Protein AF-A0A662KZ90-F1 (afdb_monomer)

Foldseek 3Di:
DVVVLVVQCVVPVPDAFEDDAAACPPQPDDPPPNCVLVVCVVVVVLVRGQEYHYEDEDPCVVVVLVSVVVSCVVSVHDHAYAHQEYFWFQAPPTAPLVRRLCCVLVVVVVCVVSRHPYYAQPDQEQPADHRNDRNRGGHCAYPVRHGGPNVVSVVVSVVVVVVVD

Solvent-accessible surface area (backbone atoms only — not comparable to full-atom values): 9033 Å² total; per-residue (Å²): 97,60,69,61,38,50,54,48,39,70,77,38,74,83,60,80,43,66,42,76,57,41,69,66,89,36,75,72,77,34,96,57,78,42,52,50,69,59,55,40,46,74,74,52,46,60,81,38,41,60,27,47,30,29,41,40,55,81,96,38,55,68,62,53,49,49,52,51,53,54,53,33,51,74,73,73,50,83,63,54,46,31,33,68,31,31,51,47,30,50,13,75,94,52,33,52,54,64,51,31,24,51,51,52,54,54,46,55,55,49,41,52,76,70,63,42,78,45,76,36,73,40,34,72,42,16,76,41,82,52,54,78,38,55,75,23,25,23,24,38,16,38,62,85,65,51,74,39,57,30,48,58,49,50,52,52,52,53,53,55,56,68,74,73,112

pLDDT: mean 93.79, std 9.68, range [50.06, 98.75]

Sequence (165 aa):
MKYAYMALKEVDGNNTVVMGGLALDDPGVGGYNPHFLEEFLELGGGEYVDVYAFHVYGNTLSQRYSYMEETLKKYNETKPLWVTEFGASTCEDGYSQFGQAIYIISGLIKMKSMGIERVMIYELKDSGTNISNWNDNLGIFKADYTPKLAVYFIFIYLRLLCFAM

Radius of gyration: 17.53 Å; Cα contacts (8 Å, |Δi|>4): 255; chains: 1; bounding box: 43×36×42 Å

Secondary structure (DSSP, 8-state):
-HHHHHHHHHH-TT---BPPPB--SSTTTSSS-TTHHHHHHHTTGGGG-SBEEEEEETT-HHHHHHHHHHHHHHTT----EEEEEEE---STTS--HHHHHHHHHHHHHHHHHTT--EEEES-SB-S-S-TT-TGGG--SB-TTSPBPHHHHHHHHHHHHHHH--

Mean predicted aligned error: 3.92 Å

Structure (mmCIF, N/CA/C/O backbone):
data_AF-A0A662KZ90-F1
#
_entry.id   AF-A0A662KZ90-F1
#
loop_
_atom_site.group_PDB
_atom_site.id
_atom_site.type_symbol
_atom_site.label_atom_id
_atom_site.label_alt_id
_atom_site.label_comp_id
_atom_site.label_asym_id
_atom_site.label_entity_id
_atom_site.label_seq_id
_atom_site.pdbx_PDB_ins_code
_atom_site.Cartn_x
_atom_site.Cartn_y
_atom_site.Cartn_z
_atom_site.occupancy
_atom_site.B_iso_or_equiv
_atom_site.auth_seq_id
_atom_site.auth_comp_id
_atom_site.auth_asym_id
_atom_site.auth_atom_id
_atom_site.pdbx_PDB_model_num
ATOM 1 N N . MET A 1 1 ? -20.376 -1.081 3.980 1.00 89.62 1 MET A N 1
ATOM 2 C CA . MET A 1 1 ? -19.522 -1.710 5.012 1.00 89.62 1 MET A CA 1
ATOM 3 C C . MET A 1 1 ? -20.312 -2.561 5.999 1.00 89.62 1 MET A C 1
ATOM 5 O O . MET A 1 1 ? -20.108 -3.764 5.971 1.00 89.62 1 MET A O 1
ATOM 9 N N . LYS A 1 2 ? -21.267 -2.011 6.769 1.00 95.69 2 LYS A N 1
ATOM 10 C CA . LYS A 1 2 ? -22.051 -2.748 7.788 1.00 95.69 2 LYS A CA 1
ATOM 11 C C . LYS A 1 2 ? -22.502 -4.167 7.412 1.00 95.69 2 LYS A C 1
ATOM 13 O O . LYS A 1 2 ? -22.101 -5.121 8.067 1.00 95.69 2 LYS A O 1
ATOM 18 N N . TYR A 1 3 ? -23.299 -4.320 6.353 1.00 97.12 3 TYR A N 1
ATOM 19 C CA . TYR A 1 3 ? -23.832 -5.637 5.976 1.00 97.12 3 TYR A CA 1
ATOM 20 C C . TYR A 1 3 ? -22.743 -6.638 5.571 1.00 97.12 3 TYR A C 1
ATOM 22 O O . TYR A 1 3 ? -22.832 -7.805 5.932 1.00 97.12 3 TYR A O 1
ATOM 30 N N . ALA A 1 4 ? -21.697 -6.180 4.877 1.00 96.75 4 ALA A N 1
ATOM 31 C CA . ALA A 1 4 ? -20.571 -7.033 4.509 1.00 96.75 4 ALA A CA 1
ATOM 32 C C . ALA A 1 4 ? -19.782 -7.483 5.748 1.00 96.75 4 ALA A C 1
ATOM 34 O O . ALA A 1 4 ? -19.482 -8.664 5.874 1.00 96.75 4 ALA A O 1
ATOM 35 N N . TYR A 1 5 ? -19.512 -6.568 6.687 1.00 98.06 5 TYR A N 1
ATOM 36 C CA . TYR A 1 5 ? -18.849 -6.893 7.952 1.00 98.06 5 TYR A CA 1
ATOM 37 C C . TYR A 1 5 ? -19.628 -7.955 8.730 1.00 98.06 5 TYR A C 1
ATOM 39 O O . TYR A 1 5 ? -19.069 -8.983 9.096 1.00 98.06 5 TYR A O 1
ATOM 47 N N . MET A 1 6 ? -20.934 -7.738 8.925 1.00 98.06 6 MET A N 1
ATOM 48 C CA . MET A 1 6 ? -21.792 -8.672 9.657 1.00 98.06 6 MET A CA 1
ATOM 49 C C . MET A 1 6 ? -21.833 -10.049 8.992 1.00 98.06 6 MET A C 1
ATOM 51 O O . MET A 1 6 ? -21.636 -11.044 9.678 1.00 98.06 6 MET A O 1
ATOM 55 N N . ALA A 1 7 ? -22.011 -10.109 7.669 1.00 98.25 7 ALA A N 1
ATOM 56 C CA . ALA A 1 7 ? -22.038 -11.375 6.939 1.00 98.25 7 ALA A CA 1
ATOM 57 C C . ALA A 1 7 ? -20.702 -12.134 7.036 1.00 98.25 7 ALA A C 1
ATOM 59 O O . ALA A 1 7 ? -20.690 -13.345 7.234 1.00 98.25 7 ALA A O 1
ATOM 60 N N . LEU A 1 8 ? -19.566 -11.431 6.944 1.00 98.06 8 LEU A N 1
ATOM 61 C CA . LEU A 1 8 ? -18.245 -12.048 7.098 1.00 98.06 8 LEU A CA 1
ATOM 62 C C . LEU A 1 8 ? -18.034 -12.581 8.520 1.00 98.06 8 LEU A C 1
ATOM 64 O O . LEU A 1 8 ? -17.538 -13.694 8.680 1.00 98.06 8 LEU A O 1
ATOM 68 N N . LYS A 1 9 ? -18.429 -11.818 9.544 1.00 98.00 9 LYS A N 1
ATOM 69 C CA . LYS A 1 9 ? -18.312 -12.238 10.949 1.00 98.00 9 LYS A CA 1
ATOM 70 C C . LYS A 1 9 ? -19.278 -13.362 11.322 1.00 98.00 9 LYS A C 1
ATOM 72 O O . LYS A 1 9 ? -18.955 -14.157 12.196 1.00 98.00 9 LYS A O 1
ATOM 77 N N . GLU A 1 10 ? -20.437 -13.440 10.671 1.00 98.25 10 GLU A N 1
ATOM 78 C CA . GLU A 1 10 ? -21.395 -14.537 10.844 1.00 98.25 10 GLU A CA 1
ATOM 79 C C . GLU A 1 10 ? -20.830 -15.867 10.327 1.00 98.25 10 GLU A C 1
ATOM 81 O O . GLU A 1 10 ? -21.007 -16.898 10.972 1.00 98.25 10 GLU A O 1
ATOM 86 N N . VAL A 1 11 ? -20.113 -15.843 9.197 1.00 98.19 11 VAL A N 1
ATOM 87 C CA . VAL A 1 11 ? -19.444 -17.033 8.647 1.00 98.19 11 VAL A CA 1
ATOM 88 C C . VAL A 1 11 ? -18.258 -17.462 9.517 1.00 98.19 11 VAL A C 1
ATOM 90 O O . VAL A 1 11 ? -18.123 -18.645 9.822 1.00 98.19 11 VAL A O 1
ATOM 93 N N . ASP A 1 12 ? -17.400 -16.515 9.908 1.00 98.19 12 ASP A N 1
ATOM 94 C CA . ASP A 1 12 ? -16.298 -16.743 10.848 1.00 98.19 12 ASP A CA 1
ATOM 95 C C . ASP A 1 12 ? -15.962 -15.447 11.600 1.00 98.19 12 ASP A C 1
ATOM 97 O O . ASP A 1 12 ? -15.516 -14.455 11.015 1.00 98.19 12 ASP A O 1
ATOM 101 N N . GLY A 1 13 ? -16.140 -15.464 12.924 1.00 97.06 13 GLY A N 1
ATOM 102 C CA . GLY A 1 13 ? -15.857 -14.323 13.796 1.00 97.06 13 GLY A CA 1
ATOM 103 C C . GLY A 1 13 ? -14.382 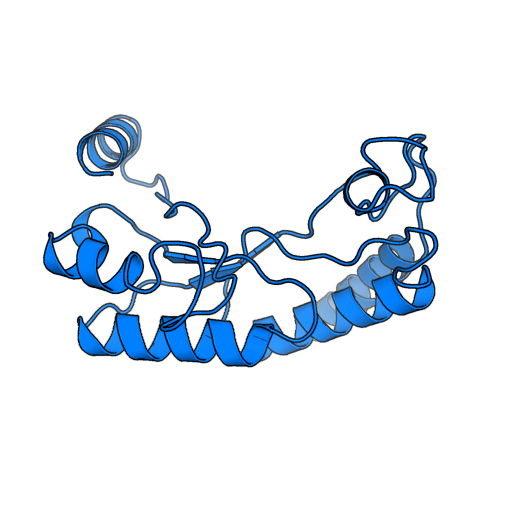-13.902 13.809 1.00 97.06 13 GLY A C 1
ATOM 104 O O . GLY A 1 13 ? -14.083 -12.749 14.131 1.00 97.06 13 GLY A O 1
ATOM 105 N N . ASN A 1 14 ? -13.469 -14.794 13.409 1.00 97.25 14 ASN A N 1
ATOM 106 C CA . ASN A 1 14 ? -12.036 -14.516 13.305 1.00 97.25 14 ASN A CA 1
ATOM 107 C C . ASN A 1 14 ? -11.642 -13.829 11.989 1.00 97.25 14 ASN A C 1
ATOM 109 O O . ASN A 1 14 ? -10.488 -13.415 11.846 1.00 97.25 14 ASN A O 1
ATOM 113 N N . ASN A 1 15 ? -12.564 -13.683 11.029 1.00 97.25 15 ASN A N 1
ATOM 114 C CA . ASN A 1 15 ? -12.286 -12.973 9.782 1.00 97.25 15 ASN A CA 1
ATOM 115 C C . ASN A 1 15 ? -11.791 -11.555 10.069 1.00 97.25 15 ASN A C 1
ATOM 117 O O . ASN A 1 15 ? -12.414 -10.830 10.836 1.00 97.25 15 ASN A O 1
ATOM 121 N N . THR A 1 16 ? -10.704 -11.136 9.422 1.00 97.69 16 THR A N 1
ATOM 122 C CA . THR A 1 16 ? -10.257 -9.737 9.454 1.00 97.69 16 THR A CA 1
ATOM 123 C C . THR A 1 16 ? -10.922 -8.973 8.315 1.00 97.69 16 THR A C 1
ATOM 125 O O . THR A 1 16 ? -10.641 -9.234 7.146 1.00 97.69 16 THR A O 1
ATOM 128 N N . VAL A 1 17 ? -11.797 -8.025 8.641 1.00 97.94 17 VAL A N 1
ATOM 129 C CA . VAL A 1 17 ? -12.466 -7.173 7.655 1.00 97.94 17 VAL A CA 1
ATOM 130 C C . VAL A 1 17 ? -11.640 -5.915 7.429 1.00 97.94 17 VAL A C 1
ATOM 132 O O . VAL A 1 17 ? -11.586 -5.018 8.271 1.00 97.94 17 VAL A O 1
ATOM 135 N N . VAL A 1 18 ? -10.993 -5.852 6.272 1.00 97.94 18 VAL A N 1
ATOM 136 C CA . VAL A 1 18 ? -10.138 -4.733 5.870 1.00 97.94 18 VAL A CA 1
ATOM 137 C C . VAL A 1 18 ? -10.982 -3.695 5.136 1.00 97.94 18 VAL A C 1
ATOM 139 O O . VAL A 1 18 ? -11.776 -4.041 4.259 1.00 97.94 18 VAL A O 1
ATOM 142 N N . MET A 1 19 ? -10.822 -2.419 5.484 1.00 96.31 19 MET A N 1
ATOM 143 C CA . MET A 1 19 ? -11.410 -1.321 4.718 1.00 96.31 19 MET A CA 1
ATOM 144 C C . MET A 1 19 ? -10.895 -1.343 3.272 1.00 96.31 19 MET A C 1
ATOM 146 O O . MET A 1 19 ? -9.760 -1.743 3.016 1.00 96.31 19 MET A O 1
ATOM 150 N N . GLY A 1 20 ? -11.703 -0.872 2.320 1.00 92.81 20 GLY A N 1
ATOM 151 C CA . GLY A 1 20 ? -11.195 -0.591 0.978 1.00 92.81 20 GLY A CA 1
ATOM 152 C C . GLY A 1 20 ? -10.004 0.371 1.045 1.00 92.81 20 GLY A C 1
ATOM 153 O O . GLY A 1 20 ? -10.058 1.367 1.768 1.00 92.81 20 GLY A O 1
ATOM 154 N N . GLY A 1 21 ? -8.932 0.059 0.316 1.00 93.31 21 GLY A N 1
ATOM 155 C CA . GLY A 1 21 ? -7.723 0.871 0.314 1.00 93.31 21 GLY A CA 1
ATOM 156 C C . GLY A 1 21 ? -7.970 2.252 -0.289 1.00 93.31 21 GLY A C 1
ATOM 157 O O . GLY A 1 21 ? -8.362 2.381 -1.448 1.00 93.31 21 GLY A O 1
ATOM 158 N N . LEU A 1 22 ? -7.763 3.301 0.508 1.00 94.00 22 LEU A N 1
ATOM 159 C CA . LEU A 1 22 ? -7.949 4.680 0.060 1.00 94.00 22 LEU A CA 1
ATOM 160 C C . LEU A 1 22 ? -6.840 5.110 -0.909 1.00 94.00 22 LEU A C 1
ATOM 162 O O . LEU A 1 22 ? -5.657 5.001 -0.588 1.00 94.00 22 LEU A O 1
ATOM 166 N N . ALA A 1 23 ? -7.216 5.670 -2.062 1.00 88.88 23 ALA A N 1
ATOM 167 C CA . ALA A 1 23 ? -6.265 6.154 -3.067 1.00 88.88 23 ALA A CA 1
ATOM 168 C C . ALA A 1 23 ? -5.481 7.400 -2.610 1.00 88.88 23 ALA A C 1
ATOM 170 O O . ALA A 1 23 ? -4.291 7.507 -2.897 1.00 88.88 23 ALA A O 1
ATOM 171 N N . LEU A 1 24 ? -6.140 8.317 -1.884 1.00 82.00 24 LEU A N 1
ATOM 172 C CA . LEU A 1 24 ? -5.560 9.545 -1.314 1.00 82.00 24 LEU A CA 1
ATOM 173 C C . LEU A 1 24 ? -4.742 10.365 -2.337 1.00 82.00 24 LEU A C 1
ATOM 175 O O . LEU A 1 24 ? -3.588 10.721 -2.085 1.00 82.00 24 LEU A O 1
ATOM 179 N N . ASP A 1 25 ? -5.325 10.638 -3.508 1.00 67.19 25 ASP A N 1
ATOM 180 C CA . ASP A 1 25 ? -4.671 11.353 -4.624 1.00 67.19 25 ASP A CA 1
ATOM 181 C C . ASP A 1 25 ? -4.486 12.871 -4.391 1.00 67.19 25 ASP A C 1
ATOM 183 O O . ASP A 1 25 ? -3.999 13.568 -5.267 1.00 67.19 25 ASP A O 1
ATOM 187 N N . ASP A 1 26 ? -4.878 13.365 -3.209 1.00 65.44 26 ASP A N 1
ATOM 188 C CA . ASP A 1 26 ? -4.429 14.588 -2.515 1.00 65.44 26 ASP A CA 1
ATOM 189 C C . ASP A 1 26 ? -5.266 14.691 -1.213 1.00 65.44 26 ASP A C 1
ATOM 191 O O . ASP A 1 26 ? -6.398 15.189 -1.222 1.00 65.44 26 ASP A O 1
ATOM 195 N N . PRO A 1 27 ? -4.818 14.062 -0.109 1.00 59.97 27 PRO A N 1
ATOM 196 C CA . PRO A 1 27 ? -5.630 13.922 1.098 1.00 59.97 27 PRO A CA 1
ATOM 197 C C . PRO A 1 27 ? -5.967 15.296 1.691 1.00 59.97 27 PRO A C 1
ATOM 199 O O . PRO A 1 27 ? -5.074 16.088 1.982 1.00 59.97 27 PRO A O 1
ATOM 202 N N . GLY A 1 28 ? -7.260 15.574 1.874 1.00 59.16 28 GLY A N 1
ATOM 203 C CA . GLY A 1 28 ? -7.759 16.857 2.379 1.00 59.16 28 GLY A CA 1
ATOM 204 C C . GLY A 1 28 ? -8.002 17.950 1.325 1.00 59.16 28 GLY A C 1
ATOM 205 O O . GLY A 1 28 ? -8.660 18.931 1.663 1.00 59.16 28 GLY A O 1
ATOM 206 N N . VAL A 1 29 ? -7.527 17.809 0.073 1.00 57.62 29 VAL A N 1
ATOM 207 C CA . VAL A 1 29 ? -7.609 18.881 -0.956 1.00 57.62 29 VAL A CA 1
ATOM 208 C C . VAL A 1 29 ? -7.923 18.372 -2.396 1.00 57.62 29 VAL A C 1
ATOM 210 O O . VAL A 1 29 ? -8.194 19.172 -3.289 1.00 57.62 29 VAL A O 1
ATOM 213 N N . GLY A 1 30 ? -7.975 17.052 -2.631 1.00 55.84 30 GLY A N 1
ATOM 214 C CA . GLY A 1 30 ? -7.977 16.423 -3.966 1.00 55.84 30 GLY A CA 1
ATOM 215 C C . GLY A 1 30 ? -9.292 16.232 -4.738 1.00 55.84 30 GLY A C 1
ATOM 216 O O . GLY A 1 30 ? -10.375 16.610 -4.306 1.00 55.84 30 GLY A O 1
ATOM 217 N N . GLY A 1 31 ? -9.173 15.601 -5.921 1.00 61.12 31 GLY A N 1
ATOM 218 C CA . GLY A 1 31 ? -10.267 15.353 -6.885 1.00 61.12 31 GLY A CA 1
ATOM 219 C C . GLY A 1 31 ? -11.154 14.123 -6.617 1.00 61.12 31 GLY A C 1
ATOM 220 O O . GLY A 1 31 ? -12.197 13.967 -7.250 1.00 61.12 31 GLY A O 1
ATOM 221 N N . TYR A 1 32 ? -10.767 13.266 -5.672 1.00 70.81 32 TYR A N 1
ATOM 222 C CA . TYR A 1 32 ? -11.668 12.312 -5.007 1.00 70.81 32 TYR A CA 1
ATOM 223 C C . TYR A 1 32 ? -12.211 12.958 -3.738 1.00 70.81 32 TYR A C 1
ATOM 225 O O . TYR A 1 32 ? -11.599 13.911 -3.277 1.00 70.81 32 TYR A O 1
ATOM 233 N N . ASN A 1 33 ? -13.290 12.430 -3.139 1.00 80.19 33 ASN A N 1
ATOM 234 C CA . ASN A 1 33 ? -13.791 12.952 -1.861 1.00 80.19 33 ASN A CA 1
ATOM 235 C C . ASN A 1 33 ? -12.645 12.999 -0.823 1.00 80.19 33 ASN A C 1
ATOM 237 O O . ASN A 1 33 ? -12.249 11.943 -0.314 1.00 80.19 33 ASN A O 1
ATOM 241 N N . PRO A 1 34 ? -12.113 14.195 -0.503 1.00 77.94 34 PRO A N 1
ATOM 242 C CA . PRO A 1 34 ? -10.926 14.318 0.332 1.00 77.94 34 PRO A CA 1
ATOM 243 C C . PRO A 1 34 ? -11.245 14.092 1.815 1.00 77.94 34 PRO A C 1
ATOM 245 O O . PRO A 1 34 ? -10.329 13.929 2.619 1.00 77.94 34 PRO A O 1
ATOM 248 N N . HIS A 1 35 ? -12.534 14.044 2.159 1.00 84.69 35 HIS A N 1
ATOM 249 C CA . HIS A 1 35 ? -13.064 13.827 3.499 1.00 84.69 35 HIS A CA 1
ATOM 250 C C . HIS A 1 35 ? -13.686 12.440 3.663 1.00 84.69 35 HIS A C 1
ATOM 252 O O . HIS A 1 35 ? -14.295 12.176 4.694 1.00 84.69 35 HIS A O 1
ATOM 258 N N . PHE A 1 36 ? -13.515 11.528 2.694 1.00 91.19 36 PHE A N 1
ATOM 259 C CA . PHE A 1 36 ? -14.148 10.206 2.735 1.00 91.19 36 PHE A CA 1
ATOM 260 C C . PHE A 1 36 ? -13.906 9.473 4.060 1.00 91.19 36 PHE A C 1
ATOM 262 O O . PHE A 1 36 ? -14.838 8.895 4.609 1.00 91.19 36 PHE A O 1
ATOM 269 N N . LEU A 1 37 ? -12.672 9.489 4.584 1.00 94.50 37 LEU A N 1
ATOM 270 C CA . LEU A 1 37 ? -12.362 8.818 5.848 1.00 94.50 37 LEU A CA 1
ATOM 271 C C . LEU A 1 37 ? -13.074 9.484 7.034 1.00 94.50 37 LEU A C 1
ATOM 273 O O . LEU A 1 37 ? -13.610 8.781 7.883 1.00 94.50 37 LEU A O 1
ATOM 277 N N . GLU A 1 38 ? -13.108 10.815 7.082 1.00 94.62 38 GLU A N 1
ATOM 278 C CA . GLU A 1 38 ? -13.802 11.559 8.140 1.00 94.62 38 GLU A CA 1
ATOM 279 C C . GLU A 1 38 ? -15.308 11.288 8.103 1.00 94.62 38 GLU A C 1
ATOM 281 O O . GLU A 1 38 ? -15.871 10.863 9.106 1.00 94.62 38 GLU A O 1
ATOM 286 N N . GLU A 1 39 ? -15.941 11.418 6.935 1.00 94.81 39 GLU A N 1
ATOM 287 C CA . GLU A 1 39 ? -17.367 11.126 6.742 1.00 94.81 39 GLU A CA 1
ATOM 288 C C . GLU A 1 39 ? -17.695 9.660 7.068 1.00 94.81 39 GLU A C 1
ATOM 290 O O . GLU A 1 39 ? -18.706 9.357 7.704 1.00 94.81 39 GLU A O 1
ATOM 295 N N . PHE A 1 40 ? -16.824 8.728 6.666 1.00 96.19 40 PHE A N 1
ATOM 296 C CA . PHE A 1 40 ? -16.965 7.311 6.989 1.00 96.19 40 PHE A CA 1
ATOM 297 C C . PHE A 1 40 ? -16.973 7.077 8.503 1.00 96.19 40 PHE A C 1
ATOM 299 O O . PHE A 1 40 ? -17.816 6.325 8.997 1.00 96.19 40 PHE A O 1
ATOM 306 N N . LEU A 1 41 ? -16.067 7.720 9.241 1.00 97.56 41 LEU A N 1
ATOM 307 C CA . LEU A 1 41 ? -15.972 7.605 10.696 1.00 97.56 41 LEU A CA 1
ATOM 308 C C . LEU A 1 41 ? -17.135 8.311 11.408 1.00 97.56 41 LEU A C 1
ATOM 310 O O . LEU A 1 41 ? -17.711 7.735 12.329 1.00 97.56 41 LEU A O 1
ATOM 314 N N . GLU A 1 42 ? -17.543 9.495 10.947 1.00 97.44 42 GLU A N 1
ATOM 315 C CA . GLU A 1 42 ? -18.695 10.249 11.473 1.00 97.44 42 GLU A CA 1
ATOM 316 C C . GLU A 1 42 ? -20.004 9.466 11.390 1.00 97.44 42 GLU A C 1
ATOM 318 O O . GLU A 1 42 ? -20.837 9.533 12.293 1.00 97.44 42 GLU A O 1
ATOM 323 N N . LEU A 1 43 ? -20.170 8.677 10.329 1.00 96.94 43 LEU A N 1
ATOM 324 C CA . LEU A 1 43 ? -21.329 7.809 10.131 1.00 96.94 43 LEU A CA 1
ATOM 325 C C . LEU A 1 43 ? -21.234 6.475 10.900 1.00 96.94 43 LEU A C 1
ATOM 327 O O . LEU A 1 43 ? -22.071 5.592 10.698 1.00 96.94 43 LEU A O 1
ATOM 331 N N . GLY A 1 44 ? -20.226 6.298 11.761 1.00 97.06 44 GLY A N 1
ATOM 332 C CA . GLY A 1 44 ? -20.003 5.072 12.536 1.00 97.06 44 GLY A CA 1
ATOM 333 C C . GLY A 1 44 ? -19.400 3.925 11.720 1.00 97.06 44 GLY A C 1
ATOM 334 O O . GLY A 1 44 ? -19.452 2.767 12.130 1.00 97.06 44 GLY A O 1
ATOM 335 N N . GLY A 1 45 ? -18.826 4.211 10.549 1.00 97.31 45 GLY A N 1
ATOM 336 C CA . GLY A 1 45 ? -18.214 3.212 9.674 1.00 97.31 45 GLY A CA 1
ATOM 337 C C . GLY A 1 45 ? -17.069 2.443 10.333 1.00 97.31 45 GLY A C 1
ATOM 338 O O . GLY A 1 45 ? -16.889 1.259 10.036 1.00 97.31 45 GLY A O 1
ATOM 339 N N . GLY A 1 46 ? -16.361 3.082 11.271 1.00 97.50 46 GLY A N 1
ATOM 340 C CA . GLY A 1 46 ? -15.288 2.472 12.054 1.00 97.50 46 GLY A CA 1
ATOM 341 C C . GLY A 1 46 ? -15.720 1.195 12.779 1.00 97.50 46 GLY A C 1
ATOM 342 O O . GLY A 1 46 ? -14.936 0.254 12.850 1.00 97.50 46 GLY A O 1
ATOM 343 N N . GLU A 1 47 ? -16.977 1.079 13.222 1.00 97.69 47 GLU A N 1
ATOM 344 C CA . GLU A 1 47 ? -17.506 -0.138 13.867 1.00 97.69 47 GLU A CA 1
ATOM 345 C C . GLU A 1 47 ? -17.497 -1.377 12.954 1.00 97.69 47 GLU A C 1
ATOM 347 O O . GLU A 1 47 ? -17.599 -2.504 13.434 1.00 97.69 47 GLU A O 1
ATOM 352 N N . TYR A 1 48 ? -17.388 -1.182 11.636 1.00 97.88 48 TYR A N 1
ATOM 353 C CA . TYR A 1 48 ? -17.566 -2.223 10.622 1.00 97.88 48 TYR A CA 1
ATOM 354 C C . TYR A 1 48 ? -16.294 -2.501 9.816 1.00 97.88 48 TYR A C 1
ATOM 356 O O . TYR A 1 48 ? -16.374 -2.920 8.655 1.00 97.88 48 TYR A O 1
ATOM 364 N N . VAL A 1 49 ? -15.129 -2.265 10.422 1.00 98.00 49 VAL A N 1
ATOM 365 C CA . VAL A 1 49 ? -13.805 -2.661 9.929 1.00 98.00 49 VAL A CA 1
ATOM 366 C C . VAL A 1 49 ? -12.920 -3.065 11.104 1.00 98.00 49 VAL A C 1
ATOM 368 O O . VAL A 1 49 ? -13.016 -2.498 12.189 1.00 98.00 49 VAL A O 1
ATOM 371 N N . ASP A 1 50 ? -12.033 -4.029 10.877 1.00 98.38 50 ASP A N 1
ATOM 372 C CA . ASP A 1 50 ? -10.997 -4.414 11.842 1.00 98.38 50 ASP A CA 1
ATOM 373 C C . ASP A 1 50 ? -9.654 -3.735 11.526 1.00 98.38 50 ASP A C 1
ATOM 375 O O . ASP A 1 50 ? -8.793 -3.631 12.394 1.00 98.38 50 ASP A O 1
ATOM 379 N N . VAL A 1 51 ? -9.473 -3.281 10.280 1.00 98.50 51 VAL A N 1
ATOM 380 C CA . VAL A 1 51 ? -8.232 -2.694 9.760 1.00 98.50 51 VAL A CA 1
ATOM 381 C C . VAL A 1 51 ? -8.555 -1.580 8.768 1.00 98.50 51 VAL A C 1
ATOM 383 O O . VAL A 1 51 ? -9.405 -1.753 7.890 1.00 98.50 51 VAL A O 1
ATOM 386 N N . TYR A 1 52 ? -7.824 -0.471 8.851 1.00 98.38 52 TYR A N 1
ATOM 387 C CA . TYR A 1 52 ? -7.858 0.594 7.850 1.00 98.38 52 TYR A CA 1
ATOM 388 C C . TYR A 1 52 ? -6.754 0.394 6.812 1.00 98.38 52 TYR A C 1
ATOM 390 O O . TYR A 1 52 ? -5.649 -0.039 7.139 1.00 98.38 52 TYR A O 1
ATOM 398 N N . ALA A 1 53 ? -7.037 0.729 5.554 1.00 98.06 53 ALA A N 1
ATOM 399 C CA . ALA A 1 53 ? -6.093 0.543 4.462 1.00 98.06 53 ALA A CA 1
ATOM 400 C C . ALA A 1 53 ? -6.000 1.763 3.546 1.00 98.06 53 ALA A C 1
ATOM 402 O O . ALA A 1 53 ? -6.980 2.477 3.329 1.00 98.06 53 ALA A O 1
ATOM 403 N N . PHE A 1 54 ? -4.817 1.977 2.977 1.00 97.06 54 PHE A N 1
ATOM 404 C CA . PHE A 1 54 ? -4.556 3.033 2.002 1.00 97.06 54 PHE A CA 1
ATOM 405 C C . PHE A 1 54 ? -3.492 2.605 0.990 1.00 97.06 54 PHE A C 1
ATOM 407 O O . PHE A 1 54 ? -2.747 1.650 1.209 1.00 97.06 54 PHE A O 1
ATOM 414 N N . HIS A 1 55 ? -3.456 3.286 -0.150 1.00 96.12 55 HIS A N 1
ATOM 415 C CA . HIS A 1 55 ? -2.530 3.008 -1.243 1.00 96.12 55 HIS A CA 1
ATOM 416 C C . HIS A 1 55 ? -1.391 4.026 -1.237 1.00 96.12 55 HIS A C 1
ATOM 418 O O . HIS A 1 55 ? -1.557 5.162 -0.785 1.00 96.12 55 HIS A O 1
ATOM 424 N N . VAL A 1 56 ? -0.222 3.654 -1.755 1.00 94.94 56 VAL A N 1
ATOM 425 C CA . VAL A 1 56 ? 0.974 4.505 -1.773 1.00 94.94 56 VAL A CA 1
ATOM 426 C C . VAL A 1 56 ? 1.646 4.441 -3.138 1.00 94.94 56 VAL A C 1
ATOM 428 O O . VAL A 1 56 ? 2.105 3.391 -3.566 1.00 94.94 56 VAL A O 1
ATOM 431 N N . TYR A 1 57 ? 1.772 5.593 -3.793 1.00 93.69 57 TYR A N 1
ATOM 432 C CA . TYR A 1 57 ? 2.518 5.728 -5.045 1.00 93.69 57 TYR A CA 1
ATOM 433 C C . TYR A 1 57 ? 3.369 6.991 -5.039 1.00 93.69 57 TYR A C 1
ATOM 435 O O . TYR A 1 57 ? 3.013 7.997 -4.422 1.00 93.69 57 TYR A O 1
ATOM 443 N N . GLY A 1 58 ? 4.519 6.943 -5.711 1.00 91.94 58 GLY A N 1
ATOM 444 C 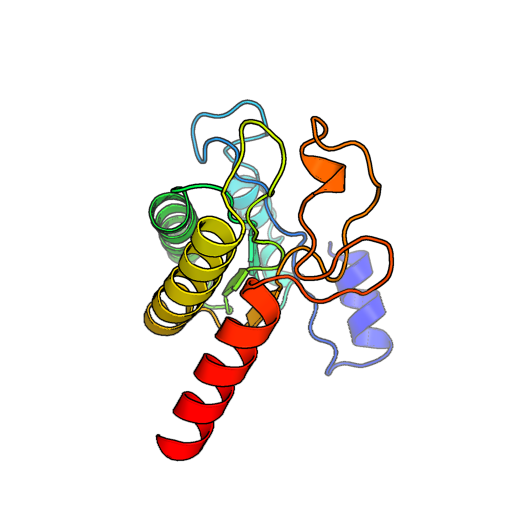CA . GLY A 1 58 ? 5.474 8.050 -5.707 1.00 91.94 58 GLY A CA 1
ATOM 445 C C . GLY A 1 58 ? 5.937 8.403 -4.288 1.00 91.94 58 GLY A C 1
ATOM 446 O O . GLY A 1 58 ? 5.986 7.550 -3.399 1.00 91.94 58 GLY A O 1
ATOM 447 N N . ASN A 1 59 ? 6.274 9.671 -4.052 1.00 91.94 59 ASN A N 1
ATOM 448 C CA . ASN A 1 59 ? 6.793 10.140 -2.762 1.00 91.94 59 ASN A CA 1
ATOM 449 C C . ASN A 1 59 ? 5.685 10.594 -1.785 1.00 91.94 59 ASN A C 1
ATOM 451 O O . ASN A 1 59 ? 5.812 11.628 -1.135 1.00 91.94 59 ASN A O 1
ATOM 455 N N . THR A 1 60 ? 4.585 9.840 -1.691 1.00 92.88 60 THR A N 1
ATOM 456 C CA . THR A 1 60 ? 3.384 10.237 -0.922 1.00 92.88 60 THR A CA 1
ATOM 457 C C . THR A 1 60 ? 3.243 9.549 0.440 1.00 92.88 60 THR A C 1
ATOM 459 O O . THR A 1 60 ? 2.402 9.955 1.239 1.00 92.88 60 THR A O 1
ATOM 462 N N . LEU A 1 61 ? 4.079 8.546 0.753 1.00 94.94 61 LEU A N 1
ATOM 463 C CA . LEU A 1 61 ? 3.941 7.714 1.961 1.00 94.94 61 LEU A CA 1
ATOM 464 C C . LEU A 1 61 ? 3.804 8.533 3.252 1.00 94.94 61 LEU A C 1
ATOM 466 O O . LEU A 1 61 ? 2.897 8.284 4.035 1.00 94.94 61 LEU A O 1
ATOM 470 N N . SER A 1 62 ? 4.697 9.503 3.477 1.00 94.44 62 SER A N 1
ATOM 471 C CA . SER A 1 62 ? 4.682 10.296 4.715 1.00 94.44 62 SER A CA 1
ATOM 472 C C . SER A 1 62 ? 3.409 11.125 4.851 1.00 94.44 62 SER A C 1
ATOM 474 O O . SER A 1 62 ? 2.800 11.110 5.910 1.00 94.44 62 SER A O 1
ATOM 476 N N . GLN A 1 63 ? 2.993 11.805 3.781 1.00 92.12 63 GLN A N 1
ATOM 477 C CA . GLN A 1 63 ? 1.787 12.633 3.784 1.00 92.12 63 GLN A CA 1
ATOM 478 C C . GLN A 1 63 ? 0.535 11.783 4.032 1.00 92.12 63 GLN A C 1
ATOM 480 O O . GLN A 1 63 ? -0.282 12.120 4.883 1.00 92.12 63 GLN A O 1
ATOM 485 N N . ARG A 1 64 ? 0.404 10.658 3.318 1.00 93.00 64 ARG A N 1
ATOM 486 C CA . ARG A 1 64 ? -0.745 9.752 3.444 1.00 93.00 64 ARG A CA 1
ATOM 487 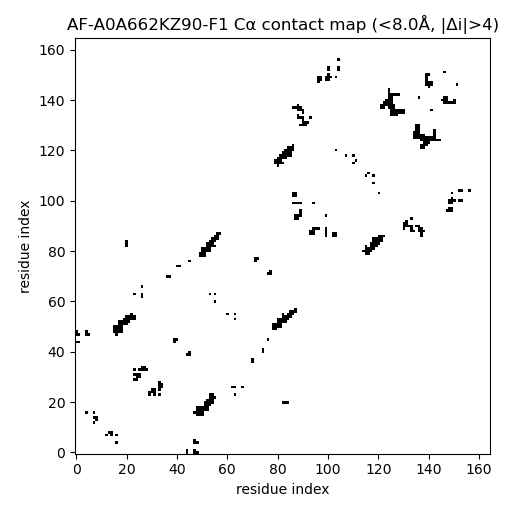C C . ARG A 1 64 ? -0.806 9.104 4.823 1.00 93.00 64 ARG A C 1
ATOM 489 O O . ARG A 1 64 ? -1.874 9.071 5.419 1.00 93.00 64 ARG A O 1
ATOM 496 N N . TYR A 1 65 ? 0.332 8.649 5.348 1.00 95.44 65 TYR A N 1
ATOM 497 C CA . TYR A 1 65 ? 0.409 8.088 6.695 1.00 95.44 65 TYR A CA 1
ATOM 498 C C . TYR A 1 65 ? 0.011 9.115 7.763 1.00 95.44 65 TYR A C 1
ATOM 500 O O . TYR A 1 65 ? -0.815 8.800 8.612 1.00 95.44 65 TYR A O 1
ATOM 508 N N . SER A 1 66 ? 0.536 10.347 7.689 1.00 94.75 66 SER A N 1
ATOM 509 C CA . SER A 1 66 ? 0.166 11.422 8.619 1.00 94.75 66 SER A CA 1
ATOM 510 C C . SER A 1 66 ? -1.331 11.723 8.586 1.00 94.75 66 SER A C 1
ATOM 512 O O . SER A 1 66 ? -1.944 11.787 9.644 1.00 94.75 66 SER A O 1
ATOM 514 N N . TYR A 1 67 ? -1.934 11.818 7.396 1.00 93.38 67 TYR A N 1
ATOM 515 C CA . TYR A 1 67 ? -3.383 11.991 7.265 1.00 93.38 67 TYR A CA 1
ATOM 516 C C . TYR A 1 67 ? -4.162 10.846 7.932 1.00 93.38 67 TYR A C 1
ATOM 518 O O . TYR A 1 67 ? -5.050 11.100 8.740 1.00 93.38 67 TYR A O 1
ATOM 526 N N . MET A 1 68 ? -3.802 9.588 7.646 1.00 96.25 68 MET A N 1
ATOM 527 C CA . MET A 1 68 ? -4.463 8.424 8.248 1.00 96.25 68 MET A CA 1
ATOM 528 C C . MET A 1 68 ? -4.367 8.448 9.782 1.00 96.25 68 MET A C 1
ATOM 530 O O . MET A 1 68 ? -5.387 8.323 10.453 1.00 96.25 68 MET A O 1
ATOM 534 N N . GLU A 1 69 ? -3.170 8.645 10.339 1.00 96.44 69 GLU A N 1
ATOM 535 C CA . GLU A 1 69 ? -2.945 8.707 11.792 1.00 96.44 69 GLU A CA 1
ATOM 536 C C . GLU A 1 69 ? -3.719 9.850 12.460 1.00 96.44 69 GLU A C 1
ATOM 538 O O . GLU A 1 69 ? -4.391 9.644 13.471 1.00 96.44 69 GLU A O 1
ATOM 543 N N . GLU A 1 70 ? -3.645 11.062 11.907 1.00 95.56 70 GLU A N 1
ATOM 544 C CA . GLU A 1 70 ? -4.294 12.241 12.483 1.00 95.56 70 GLU A CA 1
ATOM 545 C C . GLU A 1 70 ? -5.819 12.110 12.464 1.00 95.56 70 GLU A C 1
ATOM 547 O O . GLU A 1 70 ? -6.475 12.377 13.478 1.00 95.56 70 GLU A O 1
ATOM 552 N N . THR A 1 71 ? -6.385 11.637 11.350 1.00 95.69 71 THR A N 1
ATOM 553 C CA . THR A 1 71 ? -7.825 11.410 11.229 1.00 95.69 71 THR A CA 1
ATOM 554 C C . THR A 1 71 ? -8.289 10.288 12.153 1.00 95.69 71 THR A C 1
ATOM 556 O O . THR A 1 71 ? -9.233 10.492 12.910 1.00 95.69 71 THR A O 1
ATOM 559 N N . LEU A 1 72 ? -7.628 9.128 12.179 1.00 97.31 72 LEU A N 1
ATOM 560 C CA . LEU A 1 72 ? -8.038 8.030 13.064 1.00 97.31 72 LEU A CA 1
ATOM 561 C C . LEU A 1 72 ? -7.968 8.438 14.540 1.00 97.31 72 LEU A C 1
ATOM 563 O O . LEU A 1 72 ? -8.922 8.224 15.292 1.00 97.31 72 LEU A O 1
ATOM 567 N N . LYS A 1 73 ? -6.905 9.144 14.936 1.00 97.50 73 LYS A N 1
ATOM 568 C CA . LYS A 1 73 ? -6.770 9.686 16.290 1.00 97.50 73 LYS A CA 1
ATOM 569 C C . LYS A 1 73 ? -7.888 10.670 16.645 1.00 97.50 73 LYS A C 1
ATOM 571 O O . LYS A 1 73 ? -8.396 10.611 17.764 1.00 97.50 73 LYS A O 1
ATOM 576 N N . LYS A 1 74 ? -8.303 11.546 15.718 1.00 97.44 74 LYS A N 1
ATOM 577 C CA . LYS A 1 74 ? -9.423 12.494 15.912 1.00 97.44 74 LYS A CA 1
ATOM 578 C C . LYS A 1 74 ? -10.732 11.779 16.277 1.00 97.44 74 LYS A C 1
ATOM 580 O O . LYS A 1 74 ? -11.488 12.302 17.093 1.00 97.44 74 LYS A O 1
ATOM 585 N N . TYR A 1 75 ? -10.974 10.588 15.727 1.00 97.56 75 TYR A N 1
ATOM 586 C CA . TYR A 1 75 ? -12.170 9.777 16.000 1.00 97.56 75 TYR A CA 1
ATOM 587 C C . TYR A 1 75 ? -11.942 8.667 17.045 1.00 97.56 75 TYR A C 1
ATOM 589 O O . TYR A 1 75 ? -12.806 7.815 17.224 1.00 97.56 75 TYR A O 1
ATOM 597 N N . ASN A 1 76 ? -10.826 8.699 17.787 1.00 97.31 76 ASN A N 1
ATOM 598 C CA . ASN A 1 76 ? -10.445 7.692 18.792 1.00 97.31 76 ASN A CA 1
ATOM 599 C C . ASN A 1 76 ? -10.335 6.257 18.242 1.00 97.31 76 ASN A C 1
ATOM 601 O O . ASN A 1 76 ? -10.554 5.283 18.963 1.00 97.31 76 ASN A O 1
ATOM 605 N N . GLU A 1 77 ? -9.974 6.120 16.971 1.00 97.81 77 GLU A N 1
ATOM 606 C CA . GLU A 1 77 ? -9.731 4.838 16.327 1.00 97.81 77 GLU A CA 1
ATOM 607 C C . GLU A 1 77 ? -8.275 4.409 16.522 1.00 97.81 77 GLU A C 1
ATOM 609 O O . GLU A 1 77 ? -7.345 5.162 16.244 1.00 97.81 77 GLU A O 1
ATOM 614 N N . THR A 1 78 ? -8.075 3.183 17.003 1.00 96.31 78 THR A N 1
ATOM 615 C CA . THR A 1 78 ? -6.747 2.621 17.322 1.00 96.31 78 THR A CA 1
ATOM 616 C C . THR A 1 78 ? -6.441 1.343 16.542 1.00 96.31 78 THR A C 1
ATOM 618 O O . THR A 1 78 ? -5.486 0.629 16.848 1.00 96.31 78 THR A O 1
ATOM 621 N N . LYS A 1 79 ? -7.280 1.022 15.551 1.00 97.69 79 LYS A N 1
ATOM 622 C CA . LYS A 1 79 ? -7.153 -0.193 14.744 1.00 97.69 79 LYS A CA 1
ATOM 623 C C . LYS A 1 79 ? -5.937 -0.105 13.807 1.00 97.69 79 LYS A C 1
ATOM 625 O O . LYS A 1 79 ? -5.576 0.997 13.394 1.00 97.69 79 LYS A O 1
ATOM 630 N N . PRO A 1 80 ? -5.327 -1.242 13.424 1.00 98.00 80 PRO A N 1
ATOM 631 C CA . PRO A 1 80 ? -4.132 -1.252 12.586 1.00 98.00 80 PRO A CA 1
ATOM 632 C C . PRO A 1 80 ? -4.304 -0.602 11.208 1.00 98.00 80 PRO A C 1
ATOM 634 O O . PRO A 1 80 ? -5.395 -0.592 10.627 1.00 98.00 80 PRO A O 1
ATOM 637 N N . LEU A 1 81 ? -3.172 -0.153 10.659 1.00 98.44 81 LEU A N 1
ATOM 638 C CA . LEU A 1 81 ? -3.029 0.342 9.291 1.00 98.44 81 LEU A CA 1
ATOM 639 C C . LEU A 1 81 ? -2.341 -0.692 8.400 1.00 98.44 81 LEU A C 1
ATOM 641 O O . LEU A 1 81 ? -1.265 -1.195 8.740 1.00 98.44 81 LEU A O 1
ATOM 645 N N . TRP A 1 82 ? -2.918 -0.958 7.229 1.00 98.62 82 TRP A N 1
ATOM 646 C CA . TRP A 1 82 ? -2.283 -1.718 6.149 1.00 98.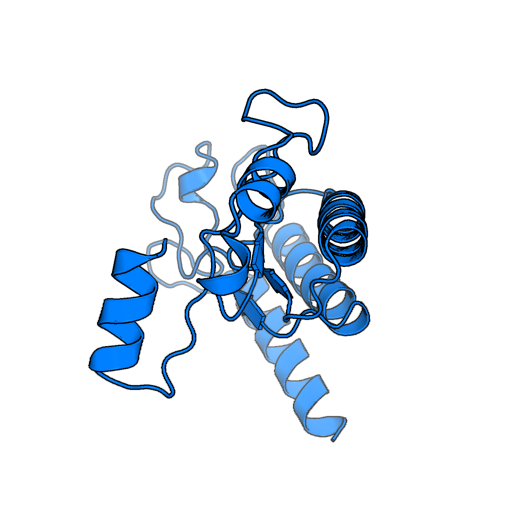62 82 TRP A CA 1
ATOM 647 C C . TRP A 1 82 ? -2.077 -0.840 4.911 1.00 98.62 82 TRP A C 1
ATOM 649 O O . TRP A 1 82 ? -2.868 0.056 4.619 1.00 98.62 82 TRP A O 1
ATOM 659 N N . VAL A 1 83 ? -1.036 -1.141 4.140 1.00 98.50 83 VAL A N 1
ATOM 660 C CA . VAL A 1 83 ? -0.858 -0.595 2.791 1.00 98.50 83 VAL A CA 1
ATOM 661 C C . VAL A 1 83 ? -1.198 -1.689 1.793 1.00 98.50 83 VAL A C 1
ATOM 663 O O . VAL A 1 83 ? -0.393 -2.581 1.535 1.00 98.50 83 VAL A O 1
ATOM 666 N N . THR A 1 84 ? -2.418 -1.649 1.261 1.00 98.31 84 THR A N 1
ATOM 667 C CA . THR A 1 84 ? -2.950 -2.704 0.380 1.00 98.31 84 THR A CA 1
ATOM 668 C C . THR A 1 84 ? -2.495 -2.583 -1.065 1.00 98.31 84 THR A C 1
ATOM 670 O O . THR A 1 84 ? -2.729 -3.498 -1.849 1.00 98.31 84 THR A O 1
ATOM 673 N N . GLU A 1 85 ? -1.822 -1.488 -1.410 1.00 97.81 85 GLU A N 1
ATOM 674 C CA . GLU A 1 85 ? -1.268 -1.275 -2.739 1.00 97.81 85 GLU A CA 1
ATOM 675 C C . GLU A 1 85 ? -0.106 -0.282 -2.661 1.00 97.81 85 GLU A C 1
ATOM 677 O O . GLU A 1 85 ? -0.276 0.853 -2.210 1.00 97.81 85 GLU A O 1
ATOM 682 N N . PHE A 1 86 ? 1.085 -0.696 -3.088 1.00 97.19 86 PHE A N 1
ATOM 683 C CA . PHE A 1 86 ? 2.176 0.229 -3.385 1.00 97.19 86 PHE A CA 1
ATOM 684 C C . PHE A 1 86 ? 3.122 -0.354 -4.426 1.00 97.19 86 PHE A C 1
ATOM 686 O O . PHE A 1 86 ? 3.355 -1.563 -4.463 1.00 97.19 86 PHE A O 1
ATOM 693 N N . GLY A 1 87 ? 3.707 0.501 -5.255 1.00 96.88 87 GLY A N 1
ATOM 694 C CA . GLY A 1 87 ? 4.576 0.041 -6.327 1.00 96.88 87 GLY A CA 1
ATOM 695 C C . GLY A 1 87 ? 5.213 1.175 -7.109 1.00 96.88 87 GLY A C 1
ATOM 696 O O . GLY A 1 87 ? 5.022 2.357 -6.823 1.00 96.88 87 GLY A O 1
ATOM 697 N N . ALA A 1 88 ? 6.000 0.792 -8.105 1.00 97.81 88 ALA A N 1
ATOM 698 C CA . ALA A 1 88 ? 6.678 1.707 -9.007 1.00 97.81 88 ALA A CA 1
ATOM 699 C C . ALA A 1 88 ? 6.693 1.091 -10.406 1.00 97.81 88 ALA A C 1
ATOM 701 O O . ALA A 1 88 ? 7.217 -0.008 -10.593 1.00 97.81 88 ALA A O 1
ATOM 702 N N . SER A 1 89 ? 6.104 1.789 -11.375 1.00 98.19 89 SER A N 1
ATOM 703 C CA . SER A 1 89 ? 6.057 1.324 -12.761 1.00 98.19 89 SER A CA 1
ATOM 704 C C . SER A 1 89 ? 7.409 1.502 -13.441 1.00 98.19 89 SER A C 1
ATOM 706 O O . SER A 1 89 ? 8.054 2.541 -13.275 1.00 98.19 89 SER A O 1
ATOM 708 N N . THR A 1 90 ? 7.821 0.504 -14.223 1.00 98.25 90 THR A N 1
ATOM 709 C CA . THR A 1 90 ? 9.019 0.557 -15.072 1.00 98.25 90 THR A CA 1
ATOM 710 C C . THR A 1 90 ? 8.701 0.898 -16.526 1.00 98.25 90 THR A C 1
ATOM 712 O O . THR A 1 90 ? 9.381 0.403 -17.426 1.00 98.25 90 THR A O 1
ATOM 715 N N . CYS A 1 91 ? 7.636 1.669 -16.768 1.00 97.44 91 CYS A N 1
ATOM 716 C CA . CYS A 1 91 ? 7.352 2.206 -18.095 1.00 97.44 91 CYS A CA 1
ATOM 717 C C . CYS A 1 91 ? 8.457 3.179 -18.553 1.00 97.44 91 CYS A C 1
ATOM 719 O O . CYS A 1 91 ? 9.323 3.566 -17.770 1.00 97.44 91 CYS A O 1
ATOM 721 N N . GLU A 1 92 ? 8.429 3.568 -19.826 1.00 95.06 92 GLU A N 1
ATOM 722 C CA . GLU A 1 92 ? 9.458 4.386 -20.488 1.00 95.06 92 GLU A CA 1
ATOM 723 C C . GLU A 1 92 ? 9.794 5.689 -19.738 1.00 95.06 92 GLU A C 1
ATOM 725 O O . GLU A 1 92 ? 10.967 5.965 -19.494 1.00 95.06 92 GLU A O 1
ATOM 730 N N . ASP A 1 93 ? 8.772 6.414 -19.271 1.00 93.06 93 ASP A N 1
ATOM 731 C CA . ASP A 1 93 ? 8.912 7.642 -18.467 1.00 93.06 93 ASP A CA 1
ATOM 732 C C . ASP A 1 93 ? 8.864 7.385 -16.943 1.00 93.06 93 ASP A C 1
ATOM 734 O O . ASP A 1 93 ? 8.702 8.304 -16.137 1.00 93.06 93 ASP A O 1
ATOM 738 N N . GLY A 1 94 ? 8.945 6.117 -16.536 1.00 95.62 94 GLY A N 1
ATOM 739 C CA . GLY A 1 94 ? 8.835 5.660 -15.154 1.00 95.62 94 GLY A CA 1
ATOM 740 C C . GLY A 1 94 ? 10.183 5.407 -14.478 1.00 95.62 94 GLY A C 1
ATOM 741 O O . GLY A 1 94 ? 11.202 6.049 -14.731 1.00 95.62 94 GLY A O 1
ATOM 742 N N . TYR A 1 95 ? 10.189 4.445 -13.559 1.00 97.69 95 TYR A N 1
ATOM 743 C CA . TYR A 1 95 ? 11.394 4.036 -12.850 1.00 97.69 95 TYR A CA 1
ATOM 744 C C . TYR A 1 95 ? 12.238 3.089 -13.708 1.00 97.69 95 TYR A C 1
ATOM 746 O O . TYR A 1 95 ? 11.730 2.193 -14.377 1.00 97.69 95 TYR A O 1
ATOM 754 N N . SER A 1 96 ? 13.564 3.168 -13.589 1.00 98.25 96 SER A N 1
ATOM 755 C CA . SER A 1 96 ? 14.406 2.038 -14.003 1.00 98.25 96 SER A CA 1
ATOM 756 C C . SER A 1 96 ? 14.105 0.810 -13.131 1.00 98.25 96 SER A C 1
ATOM 758 O O . SER A 1 96 ? 13.650 0.953 -11.997 1.00 98.25 96 SER A O 1
ATOM 760 N N . GLN A 1 97 ? 14.421 -0.410 -13.586 1.00 98.19 97 GLN A N 1
ATOM 761 C CA . GLN A 1 97 ? 14.252 -1.606 -12.737 1.00 98.19 97 GLN A CA 1
ATOM 762 C C . GLN A 1 97 ? 15.019 -1.505 -11.405 1.00 98.19 97 GLN A C 1
ATOM 764 O O . GLN A 1 97 ? 14.553 -1.995 -10.379 1.00 98.19 97 GLN A O 1
ATOM 769 N N . PHE A 1 98 ? 16.186 -0.852 -11.404 1.00 98.50 98 PHE A N 1
ATOM 770 C CA . PHE A 1 98 ? 16.926 -0.576 -10.174 1.00 98.50 98 PHE A CA 1
ATOM 771 C C . PHE A 1 98 ? 16.188 0.448 -9.302 1.00 98.50 98 PHE A C 1
ATOM 773 O O . PHE A 1 98 ? 16.040 0.235 -8.103 1.00 98.50 98 PHE A O 1
ATOM 780 N N . GLY A 1 99 ? 15.660 1.520 -9.900 1.00 98.50 99 GLY A N 1
ATOM 781 C CA . GLY A 1 99 ? 14.826 2.504 -9.208 1.00 98.50 99 GLY A CA 1
ATOM 782 C C . GLY A 1 99 ? 13.578 1.883 -8.573 1.00 98.50 99 GLY A C 1
ATOM 783 O O . GLY A 1 99 ? 13.300 2.156 -7.409 1.00 98.50 99 GLY A O 1
ATOM 784 N N . GLN A 1 100 ? 12.887 0.989 -9.288 1.00 98.62 100 GLN A N 1
ATOM 785 C CA . GLN A 1 100 ? 11.762 0.207 -8.765 1.00 98.62 100 GLN A CA 1
ATOM 786 C C . GLN A 1 100 ? 12.195 -0.628 -7.550 1.00 98.62 100 GLN A C 1
ATOM 788 O O . GLN A 1 100 ? 11.538 -0.594 -6.511 1.00 98.62 100 GLN A O 1
ATOM 793 N N . ALA A 1 101 ? 13.327 -1.333 -7.645 1.00 98.62 101 ALA A N 1
ATOM 794 C CA . ALA A 1 101 ? 13.851 -2.137 -6.543 1.00 98.62 101 ALA A CA 1
ATOM 795 C C . ALA A 1 101 ? 14.162 -1.284 -5.297 1.00 98.62 101 ALA A C 1
ATOM 797 O O . ALA A 1 101 ? 13.758 -1.637 -4.189 1.00 98.62 101 ALA A O 1
ATOM 798 N N . ILE A 1 102 ? 14.826 -0.136 -5.469 1.00 98.38 102 ILE A N 1
ATOM 799 C CA . ILE A 1 102 ? 15.136 0.789 -4.368 1.00 98.38 102 ILE A CA 1
ATOM 800 C C . ILE A 1 102 ? 13.865 1.385 -3.759 1.00 98.38 102 ILE A C 1
ATOM 802 O O . ILE A 1 102 ? 13.753 1.449 -2.532 1.00 98.38 102 ILE A O 1
ATOM 806 N N . TYR A 1 103 ? 12.896 1.787 -4.586 1.00 98.38 103 TYR A N 1
ATOM 807 C CA . TYR A 1 103 ? 11.610 2.305 -4.121 1.00 98.38 103 TYR A CA 1
ATOM 808 C C . TYR A 1 103 ? 10.892 1.287 -3.231 1.00 98.38 103 TYR A C 1
ATOM 810 O O . TYR A 1 103 ? 10.512 1.607 -2.105 1.00 98.38 103 TYR A O 1
ATOM 818 N N . I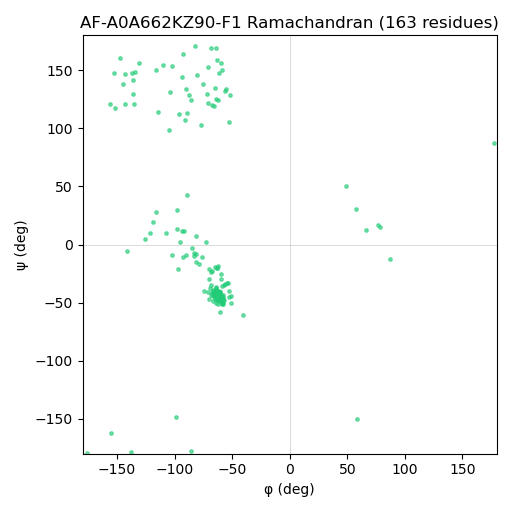LE A 1 104 ? 10.791 0.037 -3.692 1.00 98.38 104 ILE A N 1
ATOM 819 C CA . ILE A 1 104 ? 10.123 -1.034 -2.948 1.00 98.38 104 ILE A CA 1
ATOM 820 C C . ILE A 1 104 ? 10.841 -1.311 -1.622 1.00 98.38 104 ILE A C 1
ATOM 822 O O . ILE A 1 104 ? 10.203 -1.290 -0.572 1.00 98.38 104 ILE A O 1
ATOM 826 N N . ILE A 1 105 ? 12.163 -1.524 -1.629 1.00 98.00 105 ILE A N 1
ATOM 827 C CA . ILE A 1 105 ? 12.901 -1.861 -0.399 1.00 98.00 105 ILE A CA 1
ATOM 828 C C . ILE A 1 105 ? 12.886 -0.716 0.617 1.00 98.00 105 ILE A C 1
ATOM 830 O O . ILE A 1 105 ? 12.625 -0.947 1.799 1.00 98.00 105 ILE A O 1
ATOM 834 N N . SER A 1 106 ? 13.132 0.521 0.179 1.00 97.38 106 SER A N 1
ATOM 835 C CA . SER A 1 106 ? 13.090 1.682 1.078 1.00 97.38 106 SER A CA 1
ATOM 836 C C . SER A 1 106 ? 11.684 1.921 1.636 1.00 97.38 106 SER A C 1
ATOM 838 O O . SER A 1 106 ? 11.543 2.208 2.826 1.00 97.38 106 SER A O 1
ATOM 840 N N . GLY A 1 107 ? 10.647 1.718 0.816 1.00 97.75 107 GLY A N 1
ATOM 841 C CA . GLY A 1 107 ? 9.250 1.747 1.232 1.00 97.75 107 GLY A CA 1
ATOM 842 C C . GLY A 1 107 ? 8.947 0.713 2.314 1.00 97.75 107 GLY A C 1
ATOM 843 O O . GLY A 1 107 ? 8.434 1.083 3.366 1.00 97.75 107 GLY A O 1
ATOM 844 N N . LEU A 1 108 ? 9.321 -0.556 2.112 1.00 97.25 108 LEU A N 1
ATOM 845 C CA . LEU A 1 108 ? 9.115 -1.628 3.097 1.00 97.25 108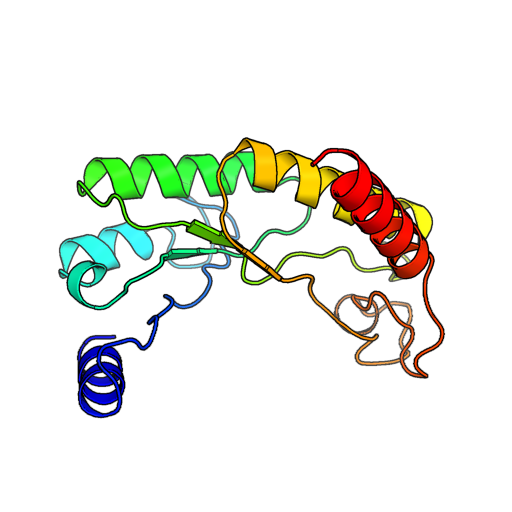 LEU A CA 1
ATOM 846 C C . LEU A 1 108 ? 9.787 -1.320 4.442 1.00 97.25 108 LEU A C 1
ATOM 848 O O . LEU A 1 108 ? 9.168 -1.476 5.494 1.00 97.25 108 LEU A O 1
ATOM 852 N N . ILE A 1 109 ? 11.037 -0.845 4.422 1.00 96.62 109 ILE A N 1
ATOM 853 C CA . ILE A 1 109 ? 11.770 -0.466 5.640 1.00 96.62 109 ILE A CA 1
ATOM 854 C C . ILE A 1 109 ? 11.058 0.681 6.363 1.00 96.62 109 ILE A C 1
ATOM 856 O O . ILE A 1 109 ? 10.838 0.612 7.574 1.00 96.62 109 ILE A O 1
ATOM 860 N N . LYS A 1 110 ? 10.673 1.726 5.623 1.00 97.56 110 LYS A N 1
ATOM 861 C CA . LYS A 1 110 ? 10.009 2.902 6.188 1.00 97.56 110 LYS A CA 1
ATOM 862 C C . LYS A 1 110 ? 8.635 2.552 6.758 1.00 97.56 110 LYS A C 1
ATOM 864 O O . LYS A 1 110 ? 8.360 2.906 7.900 1.00 97.56 110 LYS A O 1
ATOM 869 N N . MET A 1 111 ? 7.817 1.800 6.025 1.00 97.75 111 MET A N 1
ATOM 870 C CA . MET A 1 111 ? 6.499 1.357 6.491 1.00 97.75 111 MET A CA 1
ATOM 871 C C . MET A 1 111 ? 6.599 0.482 7.744 1.00 97.75 111 MET A C 1
ATOM 873 O O . MET A 1 111 ? 5.853 0.701 8.696 1.00 97.75 111 MET A O 1
ATOM 877 N N . LYS A 1 112 ? 7.591 -0.417 7.810 1.00 95.75 112 LYS A N 1
ATOM 878 C CA . LYS A 1 112 ? 7.874 -1.188 9.027 1.00 95.75 112 LYS A CA 1
ATOM 879 C C . LYS A 1 112 ? 8.210 -0.281 10.218 1.00 95.75 112 LYS A C 1
ATOM 881 O O . LYS A 1 112 ? 7.703 -0.512 11.309 1.00 95.75 112 LYS A O 1
ATOM 886 N N . SER A 1 113 ? 9.028 0.760 10.024 1.00 96.25 113 SER A N 1
ATOM 887 C CA . SER A 1 113 ? 9.361 1.717 11.099 1.00 96.25 113 SER A CA 1
ATOM 888 C C . SER A 1 113 ? 8.181 2.581 11.558 1.00 96.25 113 SER A C 1
ATOM 890 O O . SER A 1 113 ? 8.192 3.073 12.680 1.00 96.25 113 SER A O 1
ATOM 892 N N . MET A 1 114 ? 7.164 2.740 10.707 1.00 97.12 114 MET A N 1
ATOM 893 C CA . MET A 1 114 ? 5.916 3.445 11.011 1.00 97.12 114 MET A CA 1
ATOM 894 C C . MET A 1 114 ? 4.880 2.546 11.708 1.00 97.12 114 MET A C 1
ATOM 896 O O . MET A 1 114 ? 3.813 3.024 12.054 1.00 97.12 114 MET A O 1
ATOM 900 N N . GLY A 1 115 ? 5.159 1.253 11.908 1.00 96.44 115 GLY A N 1
ATOM 901 C CA . GLY A 1 115 ? 4.209 0.328 12.538 1.00 96.44 115 GLY A CA 1
ATOM 902 C C . GLY A 1 115 ? 3.089 -0.166 11.615 1.00 96.44 115 GLY A C 1
ATOM 903 O O . GLY A 1 115 ? 2.119 -0.741 12.098 1.00 96.44 115 GLY A O 1
ATOM 904 N N . ILE A 1 116 ? 3.215 0.012 10.294 1.00 98.00 116 ILE A N 1
ATOM 905 C CA . ILE A 1 116 ? 2.277 -0.568 9.321 1.00 98.00 116 ILE A CA 1
ATOM 906 C C . ILE A 1 116 ? 2.439 -2.095 9.339 1.00 98.00 116 ILE A C 1
ATOM 908 O O . ILE A 1 116 ? 3.522 -2.613 9.057 1.00 98.00 116 ILE A O 1
ATOM 912 N N . GLU A 1 117 ? 1.363 -2.818 9.663 1.00 94.81 117 GLU A N 1
ATOM 913 C CA . GLU A 1 117 ? 1.423 -4.267 9.911 1.00 94.81 117 GLU A CA 1
ATOM 914 C C . GLU A 1 117 ? 1.590 -5.099 8.639 1.00 94.81 117 GLU A C 1
ATOM 916 O O . GLU A 1 117 ? 2.294 -6.111 8.640 1.00 94.81 117 GLU A O 1
ATOM 921 N N . ARG A 1 118 ? 0.898 -4.716 7.560 1.00 97.19 118 ARG A N 1
ATOM 922 C CA . ARG A 1 118 ? 0.907 -5.449 6.290 1.00 97.19 118 ARG A CA 1
ATOM 923 C C . ARG A 1 118 ? 1.037 -4.499 5.119 1.00 97.19 118 ARG A C 1
ATOM 925 O O . ARG A 1 118 ? 0.448 -3.419 5.103 1.00 97.19 118 ARG A O 1
ATOM 932 N N . VAL A 1 119 ? 1.814 -4.943 4.140 1.00 97.69 119 VAL A N 1
ATOM 933 C CA . VAL A 1 119 ? 2.118 -4.195 2.929 1.00 97.69 119 VAL A CA 1
ATOM 934 C C . VAL A 1 119 ? 2.023 -5.138 1.730 1.00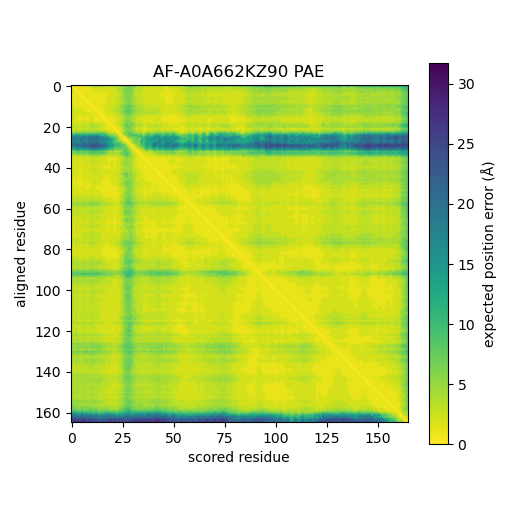 97.69 119 VAL A C 1
ATOM 936 O O . VAL A 1 119 ? 2.635 -6.207 1.735 1.00 97.69 119 VAL A O 1
ATOM 939 N N . MET A 1 120 ? 1.283 -4.738 0.699 1.00 98.25 120 MET A N 1
ATOM 940 C CA . MET A 1 120 ? 1.072 -5.505 -0.526 1.00 98.25 120 MET A CA 1
ATOM 941 C C . MET A 1 120 ? 1.713 -4.780 -1.712 1.00 98.25 120 MET A C 1
ATOM 943 O O . MET A 1 120 ? 1.286 -3.692 -2.093 1.00 98.25 120 MET A O 1
ATOM 947 N N . ILE A 1 121 ? 2.748 -5.390 -2.297 1.00 98.38 121 ILE A N 1
ATOM 948 C CA . ILE A 1 121 ? 3.406 -4.868 -3.501 1.00 98.38 121 ILE A CA 1
ATOM 949 C C . ILE A 1 121 ? 2.460 -5.047 -4.690 1.00 98.38 121 ILE A C 1
ATOM 951 O O . ILE A 1 121 ? 2.075 -6.175 -5.007 1.00 98.38 121 ILE A O 1
ATOM 955 N N . TYR A 1 122 ? 2.128 -3.945 -5.355 1.00 97.94 122 TYR A N 1
ATOM 956 C CA . TYR A 1 122 ? 1.407 -3.943 -6.618 1.00 97.94 122 TYR A CA 1
ATOM 957 C C . TYR A 1 122 ? 2.417 -3.841 -7.771 1.00 97.94 122 TYR A C 1
ATOM 959 O O . TYR A 1 122 ? 3.117 -2.838 -7.896 1.00 97.94 122 TYR A O 1
ATOM 967 N N . GLU A 1 123 ? 2.587 -4.864 -8.598 1.00 97.56 123 GLU A N 1
ATOM 968 C CA . GLU A 1 123 ? 1.900 -6.165 -8.574 1.00 97.56 123 GLU A CA 1
ATOM 969 C C . GLU A 1 123 ? 2.862 -7.325 -8.842 1.00 97.56 123 GLU A C 1
ATOM 971 O O . GLU A 1 123 ? 4.075 -7.140 -8.971 1.00 97.56 123 GLU A O 1
ATOM 976 N N . LEU A 1 124 ? 2.338 -8.554 -8.876 1.00 98.25 124 LEU A N 1
ATOM 977 C CA . LEU A 1 124 ? 3.172 -9.735 -9.064 1.00 98.25 124 LEU A CA 1
ATOM 978 C C . LEU A 1 124 ? 3.907 -9.666 -10.408 1.00 98.25 124 LEU A C 1
ATOM 980 O O . LEU A 1 124 ? 5.132 -9.681 -10.436 1.00 98.25 124 LEU A O 1
ATOM 984 N N . LYS A 1 125 ? 3.186 -9.555 -11.521 1.00 98.50 125 LYS A N 1
ATOM 985 C CA . LYS A 1 125 ? 3.776 -9.508 -12.860 1.00 98.50 125 LYS A CA 1
ATOM 986 C C . LYS A 1 125 ? 3.204 -8.347 -13.646 1.00 98.50 125 LYS A C 1
ATOM 988 O O . LYS A 1 125 ? 2.075 -7.954 -13.400 1.00 98.50 125 LYS A O 1
ATOM 993 N N . ASP A 1 126 ? 3.949 -7.895 -14.638 1.00 98.56 126 ASP A N 1
ATOM 994 C CA . ASP A 1 126 ? 3.456 -6.940 -15.617 1.00 98.56 126 ASP A CA 1
ATOM 995 C C . ASP A 1 126 ? 2.130 -7.426 -16.220 1.00 98.56 126 ASP A C 1
ATOM 997 O O . ASP A 1 126 ? 1.993 -8.582 -16.662 1.00 98.56 126 ASP A O 1
ATOM 1001 N N . SER A 1 127 ? 1.142 -6.534 -16.194 1.00 97.56 127 SER A N 1
ATOM 1002 C CA . SER A 1 127 ? -0.193 -6.770 -16.739 1.00 97.56 127 SER A CA 1
ATOM 1003 C C . SER A 1 127 ? -0.202 -6.825 -18.268 1.00 97.56 127 SER A C 1
ATOM 1005 O O . SER A 1 127 ? -1.082 -7.457 -18.854 1.00 97.56 127 SER A O 1
ATOM 1007 N 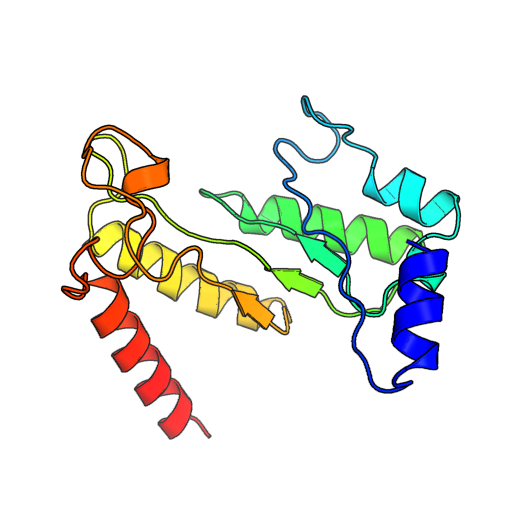N . GLY A 1 128 ? 0.818 -6.259 -18.919 1.00 96.44 128 GLY A N 1
ATOM 1008 C CA . GLY A 1 128 ? 0.958 -6.271 -20.369 1.00 96.44 128 GLY A CA 1
ATOM 1009 C C . GLY A 1 128 ? 2.403 -6.115 -20.827 1.00 96.44 128 GLY A C 1
ATOM 1010 O O . GLY A 1 128 ? 3.349 -6.373 -20.087 1.00 96.44 128 GLY A O 1
ATOM 1011 N N . THR A 1 129 ? 2.578 -5.746 -22.092 1.00 96.62 129 THR A N 1
ATOM 1012 C CA . THR A 1 129 ? 3.900 -5.572 -22.717 1.00 96.62 129 THR A CA 1
ATOM 1013 C C . THR A 1 129 ? 4.072 -4.195 -23.350 1.00 96.62 129 THR A C 1
ATOM 1015 O O . THR A 1 129 ? 5.079 -3.957 -24.017 1.00 96.62 129 THR A O 1
ATOM 1018 N N . ASN A 1 130 ? 3.100 -3.287 -23.195 1.00 97.38 130 ASN A N 1
ATOM 1019 C CA . ASN A 1 130 ? 3.230 -1.929 -23.702 1.00 97.38 130 ASN A CA 1
ATOM 1020 C C . ASN A 1 130 ? 4.146 -1.122 -22.778 1.00 97.38 130 ASN A C 1
ATOM 1022 O O . ASN A 1 130 ? 3.724 -0.675 -21.716 1.00 97.38 130 ASN A O 1
ATOM 1026 N N . ILE A 1 131 ? 5.392 -0.907 -23.198 1.00 96.06 131 ILE A N 1
ATOM 1027 C CA . ILE A 1 131 ? 6.422 -0.239 -22.388 1.00 96.06 131 ILE A CA 1
ATOM 1028 C C . ILE A 1 131 ? 6.096 1.218 -22.037 1.00 96.06 131 ILE A C 1
ATOM 1030 O O . ILE A 1 131 ? 6.643 1.734 -21.070 1.00 96.06 131 ILE A O 1
ATOM 1034 N N . SER A 1 132 ? 5.203 1.884 -22.770 1.00 97.06 132 SER A N 1
ATOM 1035 C CA . SER A 1 132 ? 4.810 3.268 -22.477 1.00 97.06 132 SER A CA 1
ATOM 1036 C C . SER A 1 132 ? 3.566 3.338 -21.575 1.00 97.06 132 SER A C 1
ATOM 1038 O O . SER A 1 132 ? 3.228 4.405 -21.069 1.00 97.06 132 SER A O 1
ATOM 1040 N N . ASN A 1 133 ? 2.869 2.216 -21.338 1.00 97.31 133 ASN A N 1
ATOM 1041 C CA . ASN A 1 133 ? 1.703 2.175 -20.454 1.00 97.31 133 ASN A CA 1
ATOM 1042 C C . ASN A 1 133 ? 2.129 1.962 -18.994 1.00 97.31 133 ASN A C 1
ATOM 1044 O O . ASN A 1 133 ? 2.786 0.981 -18.659 1.00 97.31 133 ASN A O 1
ATOM 1048 N N . TRP A 1 134 ? 1.723 2.862 -18.102 1.00 96.44 134 TRP A N 1
ATOM 1049 C CA . TRP A 1 134 ? 2.099 2.785 -16.690 1.00 96.44 134 TRP A CA 1
ATOM 1050 C C . TRP A 1 134 ? 1.580 1.514 -15.992 1.00 96.44 134 TRP A C 1
ATOM 1052 O O . TRP A 1 134 ? 2.344 0.870 -15.272 1.00 96.44 134 TRP A O 1
ATOM 1062 N N . ASN A 1 135 ? 0.328 1.116 -16.246 1.00 95.62 135 ASN A N 1
ATOM 1063 C CA . ASN A 1 135 ? -0.299 -0.061 -15.629 1.00 95.62 135 ASN A CA 1
ATOM 1064 C C . ASN A 1 135 ? 0.333 -1.372 -16.108 1.00 95.62 135 ASN A C 1
ATOM 1066 O O . ASN A 1 135 ? 0.490 -2.303 -15.326 1.00 95.62 135 ASN A O 1
ATOM 1070 N N . ASP A 1 136 ? 0.761 -1.436 -17.370 1.00 98.00 136 ASP A N 1
ATOM 1071 C CA . ASP A 1 136 ? 1.382 -2.640 -17.927 1.00 98.00 136 ASP A CA 1
ATOM 1072 C C . ASP A 1 136 ? 2.719 -2.989 -17.258 1.00 98.00 136 ASP A C 1
ATOM 1074 O O . ASP A 1 136 ? 3.148 -4.129 -17.377 1.00 98.00 136 ASP A O 1
ATOM 1078 N N . ASN A 1 137 ? 3.380 -2.046 -16.571 1.00 98.38 137 ASN A N 1
ATOM 1079 C CA . ASN A 1 137 ? 4.782 -2.170 -16.152 1.00 98.38 137 ASN A CA 1
ATOM 1080 C C . ASN A 1 137 ? 5.012 -2.124 -14.623 1.00 98.38 137 ASN A C 1
ATOM 1082 O O . ASN A 1 137 ? 6.132 -1.852 -14.177 1.00 98.38 137 ASN A O 1
ATOM 1086 N N . LEU A 1 138 ? 3.983 -2.368 -13.803 1.00 98.19 138 LEU A N 1
ATOM 1087 C CA . LEU A 1 138 ? 4.066 -2.343 -12.328 1.00 98.19 138 LEU A CA 1
ATOM 1088 C C . LEU A 1 138 ? 4.625 -3.620 -11.699 1.00 98.19 138 LEU A C 1
ATOM 1090 O O . LEU A 1 138 ? 5.003 -3.616 -10.527 1.00 98.19 138 LEU A O 1
ATOM 1094 N N . GLY A 1 139 ? 4.694 -4.712 -12.456 1.00 98.50 139 GLY A N 1
ATOM 1095 C CA . GLY A 1 139 ? 5.093 -6.006 -11.934 1.00 98.50 139 GLY A CA 1
ATOM 1096 C C . GLY A 1 139 ? 6.510 -6.012 -11.377 1.00 98.50 139 GLY A C 1
ATOM 1097 O O . GLY A 1 139 ? 7.405 -5.353 -11.918 1.00 98.50 139 GLY A O 1
ATOM 1098 N N . ILE A 1 140 ? 6.743 -6.826 -10.346 1.00 98.62 140 ILE A N 1
ATOM 1099 C CA . ILE A 1 140 ? 8.101 -7.247 -9.956 1.00 98.62 140 ILE A CA 1
ATOM 1100 C C . ILE A 1 140 ? 8.630 -8.371 -10.865 1.00 98.62 140 ILE A C 1
ATOM 1102 O O . ILE A 1 140 ? 9.835 -8.610 -10.934 1.00 98.62 140 ILE A O 1
ATOM 1106 N N . PHE A 1 141 ? 7.746 -9.029 -11.611 1.00 98.75 141 PHE A N 1
ATOM 1107 C CA . PHE A 1 141 ? 8.060 -9.896 -12.742 1.00 98.75 141 PHE A CA 1
ATOM 1108 C C . PHE A 1 141 ? 7.617 -9.241 -14.056 1.00 98.75 141 PHE A C 1
ATOM 1110 O O . PHE A 1 141 ? 6.685 -8.440 -14.079 1.00 98.75 141 PHE A O 1
ATOM 1117 N N . LYS A 1 142 ? 8.252 -9.609 -15.169 1.00 98.44 142 LYS A N 1
ATOM 1118 C CA . LYS A 1 142 ? 7.720 -9.341 -16.511 1.00 98.44 142 LYS A CA 1
ATOM 1119 C C . LYS A 1 142 ? 6.463 -10.176 -16.769 1.00 98.44 142 LYS A C 1
ATOM 1121 O O . LYS A 1 142 ? 6.178 -11.126 -16.039 1.00 98.44 142 LYS A O 1
ATOM 1126 N N . ALA A 1 143 ? 5.743 -9.869 -17.847 1.00 97.88 143 ALA A N 1
ATOM 1127 C CA . ALA A 1 143 ? 4.490 -10.543 -18.191 1.00 97.88 143 ALA A CA 1
ATOM 1128 C C . ALA A 1 143 ? 4.651 -12.061 -18.406 1.00 97.88 143 ALA A C 1
ATOM 1130 O O . ALA A 1 143 ? 3.692 -12.805 -18.201 1.00 97.88 143 ALA A O 1
ATOM 1131 N N . ASP A 1 144 ? 5.860 -12.505 -18.767 1.00 97.75 144 ASP A N 1
ATOM 1132 C CA . ASP A 1 144 ? 6.274 -13.900 -18.966 1.00 97.75 144 ASP A CA 1
ATOM 1133 C C . ASP A 1 144 ? 6.874 -14.567 -17.710 1.00 97.75 144 ASP A C 1
ATOM 1135 O O . ASP A 1 144 ? 7.458 -15.643 -17.808 1.00 97.75 144 ASP A O 1
ATOM 1139 N N . TYR A 1 145 ? 6.743 -13.941 -16.534 1.00 98.12 145 TYR A N 1
ATOM 1140 C CA . TYR A 1 145 ? 7.342 -14.368 -15.261 1.00 98.12 145 TYR A CA 1
ATOM 1141 C C . TYR A 1 145 ? 8.875 -14.311 -15.194 1.00 98.12 145 TYR A C 1
ATOM 1143 O O . TYR A 1 145 ? 9.466 -14.801 -14.228 1.00 98.12 145 TYR A O 1
ATOM 1151 N N . THR A 1 146 ? 9.551 -13.659 -16.143 1.00 98.50 146 THR A N 1
ATOM 1152 C CA . THR A 1 146 ? 10.970 -13.332 -15.964 1.00 98.50 146 THR A CA 1
ATOM 1153 C C . THR A 1 146 ? 11.117 -12.356 -14.787 1.00 98.50 146 THR A C 1
ATOM 1155 O O . THR A 1 146 ? 10.479 -11.299 -14.800 1.00 98.50 146 THR A O 1
ATOM 1158 N N . PRO A 1 147 ? 11.937 -12.647 -13.758 1.00 98.56 147 PRO A N 1
ATOM 1159 C CA . PRO A 1 147 ? 12.101 -11.751 -12.615 1.00 98.56 147 PRO A CA 1
ATOM 1160 C C . PRO A 1 147 ? 12.741 -10.424 -13.033 1.00 98.56 147 PRO A C 1
ATOM 1162 O O . PRO A 1 147 ? 13.748 -10.407 -13.744 1.00 98.56 147 PRO A O 1
ATOM 1165 N N . LYS A 1 148 ? 12.188 -9.303 -12.553 1.00 98.56 148 LYS A N 1
ATOM 1166 C CA . LYS A 1 148 ? 12.880 -8.007 -12.586 1.00 98.56 148 LYS A CA 1
ATOM 1167 C C . LYS A 1 148 ? 13.840 -7.893 -11.401 1.00 98.56 148 LYS A C 1
ATOM 1169 O O . LYS A 1 148 ? 13.802 -8.696 -10.464 1.00 98.56 148 LYS A O 1
ATOM 1174 N N . LEU A 1 149 ? 14.676 -6.851 -11.401 1.00 98.56 149 LEU A N 1
ATOM 1175 C CA . LEU A 1 149 ? 15.624 -6.589 -10.305 1.00 98.56 149 LEU A CA 1
ATOM 1176 C C . LEU A 1 149 ? 14.964 -6.538 -8.917 1.00 98.56 149 LEU A C 1
ATOM 1178 O O . LEU A 1 149 ? 15.570 -6.996 -7.947 1.00 98.56 149 LEU A O 1
ATOM 1182 N N . ALA A 1 150 ? 13.722 -6.055 -8.820 1.00 98.44 150 ALA A N 1
ATOM 1183 C CA . ALA A 1 150 ? 12.970 -6.003 -7.568 1.00 98.44 150 ALA A CA 1
ATOM 1184 C C . ALA A 1 150 ? 12.899 -7.364 -6.848 1.00 98.44 150 ALA A C 1
ATOM 1186 O O . ALA A 1 150 ? 13.089 -7.416 -5.635 1.00 98.44 150 ALA A O 1
ATOM 1187 N N . VAL A 1 151 ? 12.719 -8.473 -7.577 1.00 98.56 151 VAL A N 1
ATOM 1188 C CA . VAL A 1 151 ? 12.629 -9.827 -6.993 1.00 98.56 151 VAL A CA 1
ATOM 1189 C C . VAL A 1 151 ? 13.909 -10.202 -6.247 1.00 98.56 151 VAL A C 1
ATOM 1191 O O . VAL A 1 151 ? 13.854 -10.692 -5.119 1.00 98.56 151 VAL A O 1
ATOM 1194 N N . TYR A 1 152 ? 15.071 -9.928 -6.841 1.00 98.44 152 TYR A N 1
ATOM 1195 C CA . TYR A 1 152 ? 16.365 -10.230 -6.226 1.00 98.44 152 TYR A CA 1
ATOM 1196 C C . TYR A 1 152 ? 16.607 -9.385 -4.971 1.00 98.44 152 TYR A C 1
ATOM 1198 O O . TYR A 1 152 ? 17.094 -9.893 -3.963 1.00 98.44 152 TYR A O 1
ATOM 1206 N N . PHE A 1 153 ? 16.220 -8.109 -5.003 1.00 98.31 153 PHE A N 1
ATOM 1207 C CA . PHE A 1 153 ? 16.343 -7.207 -3.857 1.00 98.31 153 PHE A CA 1
ATOM 1208 C C . PHE A 1 153 ? 15.417 -7.614 -2.710 1.00 98.31 153 PHE A C 1
ATOM 1210 O O . PHE A 1 153 ? 15.850 -7.631 -1.559 1.00 98.31 153 PHE A O 1
ATOM 1217 N N . ILE A 1 154 ? 14.175 -8.003 -3.015 1.00 96.88 154 ILE A N 1
ATOM 1218 C CA . ILE A 1 154 ? 13.230 -8.539 -2.028 1.00 96.88 154 ILE A CA 1
ATOM 1219 C C . ILE A 1 154 ? 13.800 -9.813 -1.404 1.00 96.88 154 ILE A C 1
ATOM 1221 O O . ILE A 1 154 ? 13.795 -9.949 -0.184 1.00 96.88 154 ILE A O 1
ATOM 1225 N N . PHE A 1 155 ? 14.358 -10.720 -2.209 1.00 96.56 155 PHE A N 1
ATOM 1226 C CA . PHE A 1 155 ? 14.981 -11.936 -1.691 1.00 96.56 155 PHE A CA 1
ATOM 1227 C C . PHE A 1 155 ? 16.140 -11.632 -0.730 1.00 96.56 155 PHE A C 1
ATOM 1229 O O . PHE A 1 155 ? 16.205 -12.213 0.353 1.00 96.56 155 PHE A O 1
ATOM 1236 N N . ILE A 1 156 ? 17.025 -10.694 -1.084 1.00 96.31 156 ILE A N 1
ATOM 1237 C CA . ILE A 1 156 ? 18.125 -10.256 -0.210 1.00 96.31 156 ILE A CA 1
ATOM 1238 C C . ILE A 1 156 ? 17.575 -9.639 1.081 1.00 96.31 156 ILE A C 1
ATOM 1240 O O . ILE A 1 156 ? 18.004 -10.016 2.169 1.00 96.31 156 ILE A O 1
ATOM 1244 N N . TYR A 1 157 ? 16.601 -8.734 0.979 1.00 94.62 157 TYR A N 1
ATOM 1245 C CA . TYR A 1 157 ? 15.965 -8.094 2.130 1.00 94.62 157 TYR A CA 1
ATOM 1246 C C . TYR A 1 157 ? 15.354 -9.114 3.100 1.00 94.62 157 TYR A C 1
ATOM 1248 O O . TYR A 1 157 ? 15.617 -9.062 4.302 1.00 94.62 157 TYR A O 1
ATOM 1256 N N . LEU A 1 158 ? 14.601 -10.088 2.582 1.00 93.00 158 LEU A N 1
ATOM 1257 C CA . LEU A 1 158 ? 14.000 -11.150 3.388 1.00 93.00 158 LEU A CA 1
ATOM 1258 C C . LEU A 1 158 ? 15.062 -12.032 4.054 1.00 93.00 158 LEU A C 1
ATOM 1260 O O . LEU A 1 158 ? 14.922 -12.379 5.225 1.00 93.00 158 LEU A O 1
ATOM 1264 N N . ARG A 1 159 ? 16.157 -12.351 3.350 1.00 93.69 159 ARG A N 1
ATOM 1265 C CA . ARG A 1 159 ? 17.282 -13.090 3.942 1.00 93.69 159 ARG A CA 1
ATOM 1266 C C . ARG A 1 159 ? 17.895 -12.331 5.112 1.00 93.69 159 ARG A C 1
ATOM 1268 O O . ARG A 1 159 ? 18.113 -12.936 6.155 1.00 93.69 159 ARG A O 1
ATOM 1275 N N . LEU A 1 160 ? 18.127 -11.029 4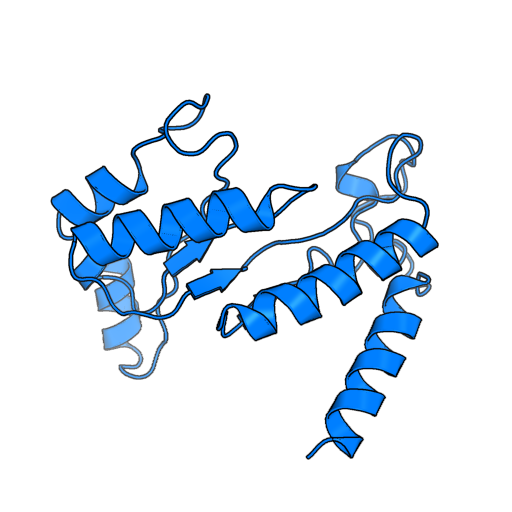.965 1.00 91.25 160 LEU A N 1
ATOM 1276 C CA . LEU A 1 160 ? 18.688 -10.198 6.033 1.00 91.25 160 LEU A CA 1
ATOM 1277 C C . LEU A 1 160 ? 17.755 -10.099 7.248 1.00 91.25 160 LEU A C 1
ATOM 1279 O O . LEU A 1 160 ? 18.236 -10.126 8.376 1.00 91.25 160 LEU A O 1
ATOM 1283 N N . LEU A 1 161 ? 16.435 -10.049 7.039 1.00 84.81 161 LEU A N 1
ATOM 1284 C CA . LEU A 1 161 ? 15.464 -10.072 8.137 1.00 84.81 161 LEU A CA 1
ATOM 1285 C C . LEU A 1 161 ? 15.494 -11.382 8.934 1.00 84.81 161 LEU A C 1
ATOM 1287 O O . LEU A 1 161 ? 15.385 -11.341 10.155 1.00 84.81 161 LEU A O 1
ATOM 1291 N N . CYS A 1 162 ? 15.657 -12.529 8.270 1.00 72.69 162 CYS A N 1
ATOM 1292 C CA . CYS A 1 162 ? 15.716 -13.829 8.943 1.00 72.69 162 CYS A CA 1
ATOM 1293 C C . CYS A 1 162 ? 16.971 -14.025 9.806 1.00 72.69 162 CYS A C 1
ATOM 1295 O O . CYS A 1 162 ? 16.933 -14.846 10.712 1.00 72.69 162 CYS A O 1
ATOM 1297 N N . PHE A 1 163 ? 18.065 -13.309 9.533 1.00 61.78 163 PHE A N 1
ATOM 1298 C CA . PHE A 1 163 ? 19.287 -13.362 10.350 1.00 61.78 163 PHE A CA 1
ATOM 1299 C C . PHE A 1 163 ? 19.309 -12.332 11.489 1.00 61.78 163 PHE A C 1
ATOM 1301 O O . PHE A 1 163 ? 20.215 -12.363 12.316 1.00 61.78 163 PHE A O 1
ATOM 1308 N N . ALA A 1 164 ? 18.354 -11.399 11.511 1.00 58.59 164 ALA A N 1
ATOM 1309 C CA . ALA A 1 164 ? 18.245 -10.356 12.530 1.00 58.59 164 ALA A CA 1
ATOM 1310 C C . ALA A 1 164 ? 17.279 -10.718 13.680 1.00 58.59 164 ALA A C 1
ATOM 1312 O O . ALA A 1 164 ? 17.055 -9.883 14.557 1.00 58.59 164 ALA A O 1
ATOM 1313 N N . MET A 1 165 ? 16.702 -11.926 13.658 1.00 50.06 165 MET A N 1
ATOM 1314 C CA . MET A 1 165 ? 15.915 -12.540 14.740 1.00 50.06 165 MET A CA 1
ATOM 1315 C C . MET A 1 165 ? 16.722 -13.662 15.385 1.00 50.06 165 MET A C 1
ATOM 1317 O O . MET A 1 165 ? 16.585 -13.828 16.615 1.00 50.06 165 MET A O 1
#

Nearest PDB structures (foldseek):
  5yli-assembly2_A  TM=5.051E-01  e=9.003E-03  Amphibacillus xylanus NBRC 15112
  2y0f-assembly1_D  TM=6.553E-01  e=3.693E-01  Thermus thermophilus HB27